Protein AF-A0A2A5T4A6-F1 (afdb_monomer)

Solvent-accessible surface area (backbone atoms only — not comparable to full-atom values): 2530 Å² total; per-residue (Å²): 106,66,64,39,60,73,66,71,36,94,43,68,70,57,31,42,59,68,45,39,61,71,70,38,36,85,81,32,67,83,63,57,44,68,72,55,42,64,74,75,94

Organism: NCBI:txid1927127

Sequence (41 aa):
MIAFHQSEYRDFKTYYIHFVCCYLTNEFPELVTYTRMLKLM

pLDDT: mean 81.22, std 5.96, range [60.56, 89.69]

Secondary structure (DSSP, 8-state):
-HHHHHTT-SSHHHHIIIIIIIIITTTSTTTT-HHHHHHH-

Foldseek 3Di:
DVVCVVVVHPDPVVCLVPPCVPPVCVVCVPCSDPVNVVVVD

Mean predicted aligned error: 4.71 Å

Radius of gyration: 9.58 Å; Cα contacts (8 Å, |Δi|>4): 23; chains: 1; bounding box: 19×15×24 Å

Structure (mmCIF, N/CA/C/O backbone):
data_AF-A0A2A5T4A6-F1
#
_entry.id   AF-A0A2A5T4A6-F1
#
loop_
_atom_site.group_PDB
_atom_site.id
_atom_site.type_symbol
_atom_site.label_atom_id
_atom_site.label_alt_id
_atom_site.label_comp_id
_atom_site.label_asym_id
_atom_site.label_entity_id
_atom_site.label_seq_id
_atom_site.pdbx_PDB_ins_code
_atom_site.Cartn_x
_atom_site.Cartn_y
_atom_site.Cartn_z
_atom_site.occupancy
_atom_site.B_iso_or_equiv
_atom_site.auth_seq_id
_atom_site.auth_comp_id
_atom_site.auth_asym_id
_atom_site.auth_atom_id
_atom_sit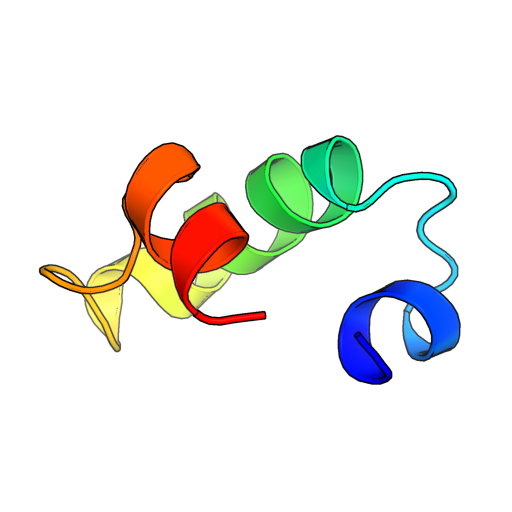e.pdbx_PDB_model_num
ATOM 1 N N . MET A 1 1 ? 1.067 -10.656 -8.507 1.00 60.56 1 MET A N 1
ATOM 2 C CA . MET A 1 1 ? 2.023 -10.050 -9.462 1.00 60.56 1 MET A CA 1
ATOM 3 C C . MET A 1 1 ? 1.476 -9.939 -10.889 1.00 60.56 1 MET A C 1
ATOM 5 O O . MET A 1 1 ? 1.634 -8.899 -11.506 1.00 60.56 1 MET A O 1
ATOM 9 N N . ILE A 1 2 ? 0.789 -10.962 -11.408 1.00 71.62 2 ILE A N 1
ATOM 10 C CA . ILE A 1 2 ? 0.323 -10.995 -12.809 1.00 71.62 2 ILE A CA 1
ATOM 11 C C . ILE A 1 2 ? -0.734 -9.915 -13.122 1.00 71.62 2 ILE A C 1
ATOM 13 O O . ILE A 1 2 ? -0.650 -9.274 -14.164 1.00 71.62 2 ILE A O 1
ATOM 17 N N . ALA A 1 3 ? -1.673 -9.653 -12.206 1.00 74.62 3 ALA A N 1
ATOM 18 C CA . ALA A 1 3 ? -2.789 -8.734 -12.453 1.00 74.62 3 ALA A CA 1
ATOM 19 C C . ALA A 1 3 ? -2.353 -7.292 -12.777 1.00 74.62 3 ALA A C 1
ATOM 21 O O . ALA A 1 3 ? -2.805 -6.734 -13.766 1.00 74.62 3 ALA A O 1
ATOM 22 N N . PHE A 1 4 ? -1.433 -6.693 -12.009 1.00 79.50 4 PHE A N 1
ATOM 23 C CA . PHE A 1 4 ? -1.049 -5.295 -12.252 1.00 79.50 4 PHE A CA 1
ATOM 24 C C . PHE A 1 4 ? -0.208 -5.110 -13.525 1.00 79.50 4 PHE A C 1
ATOM 26 O O . PHE A 1 4 ? -0.347 -4.088 -14.191 1.00 79.50 4 PHE A O 1
ATOM 33 N N . HIS A 1 5 ? 0.608 -6.110 -13.888 1.00 76.88 5 HIS A N 1
ATOM 34 C CA . HIS A 1 5 ? 1.331 -6.133 -15.162 1.00 76.88 5 HIS A CA 1
ATOM 35 C C . HIS A 1 5 ? 0.384 -6.302 -16.357 1.00 76.88 5 HIS A C 1
ATOM 37 O O . HIS A 1 5 ? 0.604 -5.688 -17.395 1.00 76.88 5 HIS A O 1
ATOM 43 N N . GLN A 1 6 ? -0.677 -7.104 -16.209 1.00 79.94 6 GLN A N 1
ATOM 44 C CA . GLN A 1 6 ? -1.713 -7.265 -17.237 1.00 79.94 6 GLN A CA 1
ATOM 45 C C . GLN A 1 6 ? -2.615 -6.036 -17.367 1.00 79.94 6 GLN A C 1
ATOM 47 O O . GLN A 1 6 ? -3.103 -5.749 -18.451 1.00 79.94 6 GLN A O 1
ATOM 52 N N . SER A 1 7 ? -2.816 -5.296 -16.279 1.00 79.31 7 SER A N 1
ATOM 53 C CA . SER A 1 7 ? -3.576 -4.044 -16.258 1.00 79.31 7 SER A CA 1
ATOM 54 C C . SER A 1 7 ? -2.751 -2.815 -16.672 1.00 79.31 7 SER A C 1
ATOM 56 O O . SER A 1 7 ? -3.177 -1.694 -16.418 1.00 79.31 7 SER A O 1
ATOM 58 N N . GLU A 1 8 ? -1.567 -3.015 -17.265 1.00 83.25 8 GLU A N 1
ATOM 59 C CA . GLU A 1 8 ? -0.676 -1.957 -17.773 1.00 83.25 8 GLU A CA 1
ATOM 60 C C . GLU A 1 8 ? -0.221 -0.926 -16.721 1.00 83.25 8 GLU A C 1
ATOM 62 O O . GLU A 1 8 ? 0.282 0.152 -17.051 1.00 83.25 8 GLU A O 1
ATOM 67 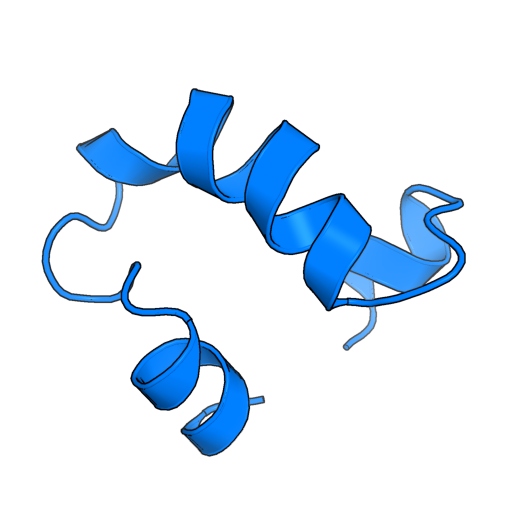N N . TYR A 1 9 ? -0.332 -1.244 -15.428 1.00 84.00 9 TYR A N 1
ATOM 68 C CA . TYR A 1 9 ? 0.176 -0.363 -14.384 1.00 84.00 9 TYR A CA 1
ATOM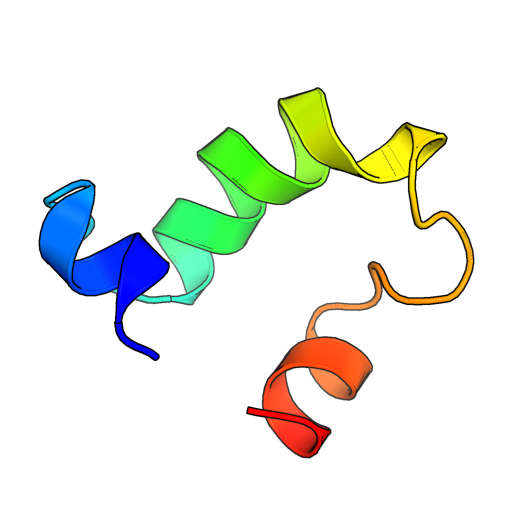 69 C C . TYR A 1 9 ? 1.686 -0.525 -14.247 1.00 84.00 9 TYR A C 1
ATOM 71 O O . TYR A 1 9 ? 2.201 -1.623 -14.040 1.00 84.00 9 TYR A O 1
ATOM 79 N N . ARG A 1 10 ? 2.393 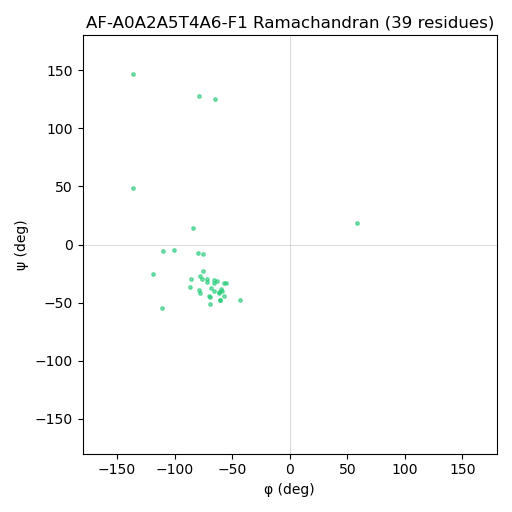0.609 -14.302 1.00 83.50 10 ARG A N 1
ATOM 80 C CA . ARG A 1 10 ? 3.858 0.668 -14.188 1.00 83.50 10 ARG A CA 1
ATOM 81 C C . ARG A 1 10 ? 4.374 0.083 -12.873 1.00 83.50 10 ARG A C 1
ATOM 83 O O . ARG A 1 10 ? 5.373 -0.624 -12.872 1.00 83.50 10 ARG A O 1
ATOM 90 N N . ASP A 1 11 ? 3.670 0.358 -11.779 1.00 85.44 11 ASP A N 1
ATOM 91 C CA . ASP A 1 11 ? 4.066 -0.042 -10.435 1.00 85.44 11 ASP A CA 1
ATOM 92 C C . ASP A 1 11 ? 2.867 -0.592 -9.664 1.00 85.44 11 ASP A C 1
ATOM 94 O O . ASP A 1 11 ? 1.739 -0.096 -9.781 1.00 85.44 11 ASP A O 1
ATOM 98 N N . PHE A 1 12 ? 3.129 -1.563 -8.786 1.00 85.50 12 PHE A N 1
ATOM 99 C CA . PHE A 1 12 ? 2.105 -2.151 -7.922 1.00 85.50 12 PHE A CA 1
ATOM 100 C C . PHE A 1 12 ? 1.401 -1.106 -7.047 1.00 85.50 12 PHE A C 1
ATOM 102 O O . PHE A 1 12 ? 0.205 -1.211 -6.794 1.00 85.50 12 PHE A O 1
ATOM 109 N N . LYS A 1 13 ? 2.120 -0.060 -6.622 1.00 87.00 13 LYS A N 1
ATOM 110 C CA . LYS A 1 13 ? 1.550 1.038 -5.832 1.00 87.00 13 LYS A CA 1
ATOM 111 C C . LYS A 1 13 ? 0.444 1.777 -6.591 1.00 87.00 13 LYS A C 1
ATOM 113 O O . LYS A 1 13 ? -0.586 2.096 -6.004 1.00 87.00 13 LYS A O 1
ATOM 118 N N . THR A 1 14 ? 0.635 2.016 -7.887 1.00 89.69 14 THR A N 1
ATOM 119 C CA . THR A 1 14 ? -0.356 2.691 -8.735 1.00 89.69 14 THR A CA 1
ATOM 120 C C . THR A 1 14 ? -1.576 1.802 -8.943 1.00 89.69 14 THR A C 1
ATOM 122 O O . THR A 1 14 ? -2.700 2.255 -8.751 1.00 89.69 14 THR A O 1
ATOM 125 N N . TYR A 1 15 ? -1.364 0.518 -9.231 1.00 89.12 15 TYR A N 1
ATOM 126 C CA . TYR A 1 15 ? -2.446 -0.467 -9.303 1.00 89.12 15 TYR A CA 1
ATOM 127 C C . TYR A 1 15 ? -3.244 -0.553 -7.997 1.00 89.12 15 TYR A C 1
ATOM 129 O O . TYR A 1 15 ? -4.472 -0.547 -7.999 1.00 89.12 15 TYR A O 1
ATOM 137 N N . TYR A 1 16 ? -2.548 -0.574 -6.864 1.00 87.62 16 TYR A N 1
ATOM 138 C CA . TYR A 1 16 ? -3.169 -0.628 -5.551 1.00 87.62 16 TYR A CA 1
ATOM 139 C C . TYR A 1 16 ? -4.076 0.586 -5.295 1.00 87.62 16 TYR A C 1
ATOM 141 O O . TYR A 1 16 ? -5.225 0.418 -4.900 1.00 87.62 16 TYR A O 1
ATOM 149 N N . ILE A 1 17 ? -3.605 1.804 -5.571 1.00 87.94 17 ILE A N 1
ATOM 150 C CA . ILE A 1 17 ? -4.391 3.025 -5.336 1.00 87.94 17 ILE A CA 1
ATOM 151 C C . ILE A 1 17 ? -5.570 3.135 -6.312 1.00 87.94 17 ILE A C 1
ATOM 153 O O . ILE A 1 17 ? -6.671 3.475 -5.894 1.00 87.94 17 ILE A O 1
ATOM 157 N N . HIS A 1 18 ? -5.352 2.864 -7.600 1.00 88.12 18 HIS A N 1
ATOM 158 C CA . HIS A 1 18 ? -6.355 3.131 -8.635 1.00 88.12 18 HIS A CA 1
ATOM 159 C C . HIS A 1 18 ? -7.366 2.003 -8.827 1.00 88.12 18 HIS A C 1
ATOM 161 O O . HIS A 1 18 ? -8.497 2.262 -9.233 1.00 88.12 18 HIS A O 1
ATOM 167 N N . PHE A 1 19 ? -6.967 0.761 -8.568 1.00 86.25 19 PHE A N 1
ATOM 168 C CA . PHE A 1 19 ? -7.811 -0.401 -8.807 1.00 86.25 19 PHE A CA 1
ATOM 169 C C . PHE A 1 19 ? -8.247 -1.045 -7.494 1.00 86.25 19 PHE A C 1
ATOM 171 O O . PHE A 1 19 ? -9.439 -1.162 -7.218 1.00 86.25 19 PHE A O 1
ATOM 178 N N . VAL A 1 20 ? -7.294 -1.404 -6.633 1.00 86.38 20 VAL A N 1
ATOM 179 C CA . VAL A 1 20 ? -7.613 -2.151 -5.410 1.00 86.38 20 VAL A CA 1
ATOM 180 C C . VAL A 1 20 ? -8.393 -1.289 -4.415 1.00 86.38 20 VAL A C 1
ATOM 182 O O . VAL A 1 20 ? -9.473 -1.689 -3.988 1.00 86.38 20 VAL A O 1
ATOM 185 N N . CYS A 1 21 ? -7.908 -0.084 -4.106 1.00 84.62 21 CYS A N 1
ATOM 186 C CA . CYS A 1 21 ? -8.587 0.825 -3.182 1.00 84.62 21 CYS A CA 1
ATOM 187 C C . CYS A 1 21 ? -9.970 1.275 -3.689 1.00 84.62 21 CYS A C 1
ATOM 189 O O . CYS A 1 21 ? -10.866 1.526 -2.882 1.00 84.62 21 CYS A O 1
ATOM 191 N N . CYS A 1 22 ? -10.156 1.389 -5.005 1.00 85.94 22 CYS A N 1
ATOM 192 C CA . CYS A 1 22 ? -11.403 1.886 -5.590 1.00 85.94 22 CYS A CA 1
ATOM 193 C C . CYS A 1 22 ? -12.457 0.791 -5.793 1.00 85.94 22 CYS A C 1
ATOM 195 O O . CYS A 1 22 ? -13.639 1.063 -5.607 1.00 85.94 22 CYS A O 1
ATOM 197 N N . TYR A 1 23 ? -12.045 -0.428 -6.156 1.00 84.88 23 TYR A N 1
ATOM 198 C CA . TYR A 1 23 ? -12.970 -1.482 -6.590 1.00 84.88 23 TYR A CA 1
ATOM 199 C C . TYR A 1 23 ? -12.954 -2.732 -5.707 1.00 84.88 23 TYR A C 1
ATOM 201 O O . TYR A 1 23 ? -13.952 -3.441 -5.655 1.00 84.88 23 TYR A O 1
ATOM 209 N N . LEU A 1 24 ? -11.857 -3.013 -4.998 1.00 81.94 24 LEU A N 1
ATOM 210 C CA . LEU A 1 24 ? -11.684 -4.256 -4.231 1.00 81.94 24 LEU A C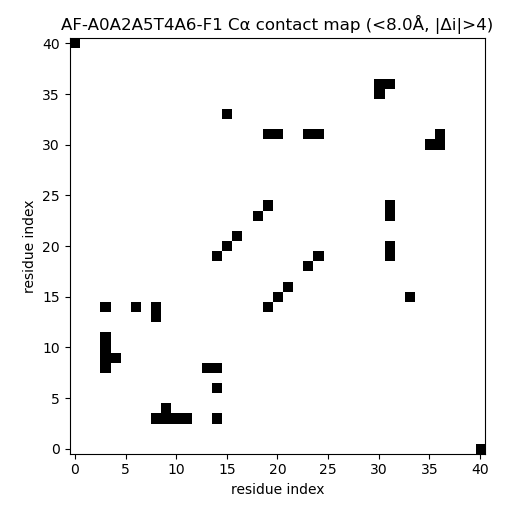A 1
ATOM 211 C C . LEU A 1 24 ? -11.716 -4.050 -2.712 1.00 81.94 24 LEU A C 1
ATOM 213 O O . LEU A 1 24 ? -11.717 -5.029 -1.967 1.00 81.94 24 LEU A O 1
ATOM 217 N N . THR A 1 25 ? -11.779 -2.802 -2.235 1.00 79.88 25 THR A N 1
ATOM 218 C CA . THR A 1 25 ? -11.776 -2.501 -0.794 1.00 79.88 25 THR A CA 1
ATOM 219 C C . THR A 1 25 ? -12.940 -3.144 -0.049 1.00 79.88 25 THR A C 1
ATOM 221 O O . THR A 1 25 ? -12.754 -3.635 1.060 1.00 79.88 25 THR A O 1
ATOM 224 N N . ASN A 1 26 ? -14.124 -3.182 -0.662 1.00 80.19 26 ASN A N 1
ATOM 225 C CA . ASN A 1 26 ? -15.301 -3.807 -0.05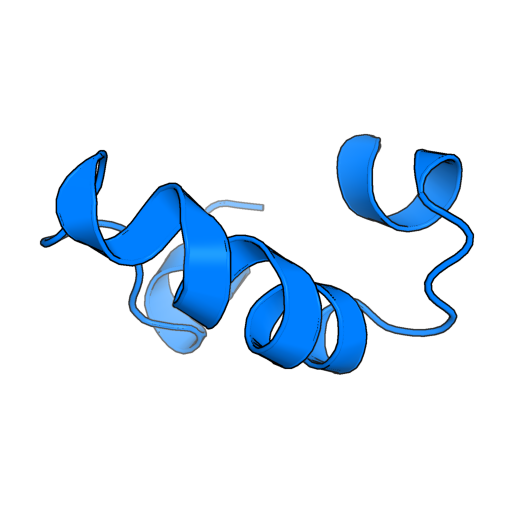7 1.00 80.19 26 ASN A CA 1
ATOM 226 C C . ASN A 1 26 ? -15.298 -5.335 -0.155 1.00 80.19 26 ASN A C 1
ATOM 228 O O . ASN A 1 26 ? -15.885 -5.989 0.699 1.00 80.19 26 ASN A O 1
ATOM 232 N N . GLU A 1 27 ? -14.636 -5.896 -1.164 1.00 80.88 27 GLU A N 1
ATOM 233 C CA . GLU A 1 27 ? -14.561 -7.348 -1.357 1.00 80.88 27 GLU A CA 1
ATOM 234 C C . GLU A 1 27 ? -13.570 -7.994 -0.380 1.00 80.88 27 GLU A C 1
ATOM 236 O O . GLU A 1 27 ? -13.742 -9.138 0.035 1.00 80.88 27 GLU A O 1
ATOM 241 N N . PHE A 1 28 ? -12.532 -7.254 0.025 1.00 76.69 28 PHE A N 1
ATOM 242 C CA . PHE A 1 28 ? -11.443 -7.787 0.845 1.00 76.69 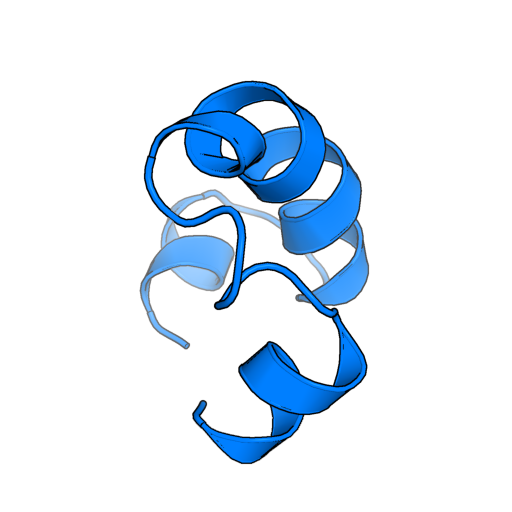28 PHE A CA 1
ATOM 243 C C . PHE A 1 28 ? -11.019 -6.859 1.989 1.00 76.69 28 PHE A C 1
ATOM 245 O O . PHE A 1 28 ? -9.817 -6.668 2.163 1.00 76.69 28 PHE A O 1
ATOM 252 N N . PRO A 1 29 ? -11.936 -6.320 2.813 1.00 74.69 29 PRO A N 1
ATOM 253 C CA . PRO A 1 29 ? -11.674 -5.207 3.736 1.00 74.69 29 PRO A CA 1
ATOM 254 C C . PRO A 1 29 ? -10.509 -5.451 4.699 1.00 74.69 29 PRO A C 1
ATOM 256 O O . PRO A 1 29 ? -9.753 -4.534 5.015 1.00 74.69 29 PRO A O 1
ATOM 259 N N . GLU A 1 30 ? -10.294 -6.696 5.118 1.00 74.69 30 GLU A N 1
ATOM 260 C CA . GLU A 1 30 ? -9.130 -7.029 5.931 1.00 74.69 30 GLU A CA 1
ATOM 261 C C . GLU A 1 30 ? -7.852 -7.156 5.094 1.00 74.69 30 GLU A C 1
ATOM 263 O O . GLU A 1 30 ? -6.784 -6.733 5.528 1.00 74.69 30 GLU A O 1
ATOM 268 N N . LEU A 1 31 ? -7.928 -7.739 3.895 1.00 69.12 31 LEU A N 1
ATOM 269 C CA . LEU A 1 31 ? -6.777 -8.027 3.033 1.00 69.12 31 LEU A CA 1
ATOM 270 C C . LEU A 1 31 ? -6.259 -6.822 2.240 1.00 69.12 31 LEU A C 1
ATOM 272 O O . LEU A 1 31 ? -5.184 -6.934 1.653 1.00 69.12 31 LEU A O 1
ATOM 276 N N . VAL A 1 32 ? -6.950 -5.678 2.260 1.00 75.31 32 VAL A N 1
ATOM 277 C CA . VAL A 1 32 ? -6.574 -4.510 1.449 1.00 75.31 32 VAL A CA 1
ATOM 278 C C . VAL A 1 32 ? -5.373 -3.747 1.981 1.00 75.31 32 VAL A C 1
ATOM 280 O O . VAL A 1 32 ? -4.952 -2.840 1.301 1.00 75.31 32 VAL A O 1
ATOM 283 N N . THR A 1 33 ? -4.789 -3.988 3.158 1.00 85.12 33 THR A N 1
ATOM 284 C CA . THR A 1 33 ? -3.687 -3.095 3.579 1.00 85.12 33 THR A CA 1
ATOM 285 C C . THR A 1 33 ? -2.489 -3.238 2.633 1.00 85.12 33 THR A C 1
ATOM 287 O O . THR A 1 33 ? -1.966 -4.341 2.495 1.00 85.12 33 THR A O 1
ATOM 290 N N . TYR A 1 34 ? -1.999 -2.139 2.041 1.00 82.38 34 TYR A N 1
ATOM 291 C CA . TYR A 1 34 ? -0.845 -2.128 1.120 1.00 82.38 34 TYR A CA 1
ATOM 292 C C . TYR A 1 34 ? 0.320 -3.002 1.606 1.00 82.38 34 TYR A C 1
ATOM 294 O O . TYR A 1 34 ? 0.821 -3.851 0.876 1.00 82.38 34 TYR A O 1
ATOM 302 N N . THR A 1 35 ? 0.704 -2.860 2.876 1.00 84.56 35 THR A N 1
ATOM 303 C CA . THR A 1 35 ? 1.793 -3.629 3.497 1.00 84.56 35 THR A CA 1
ATOM 304 C C . THR A 1 35 ? 1.487 -5.123 3.597 1.00 84.56 35 THR A C 1
ATOM 306 O O . THR A 1 35 ? 2.389 -5.951 3.526 1.00 84.56 35 THR A O 1
ATOM 309 N N . ARG A 1 36 ? 0.217 -5.482 3.792 1.00 83.69 36 ARG A N 1
ATOM 310 C CA . ARG A 1 36 ? -0.242 -6.869 3.907 1.00 83.69 36 ARG A CA 1
ATOM 311 C C . ARG A 1 36 ? -0.334 -7.516 2.530 1.00 83.69 36 ARG A C 1
ATOM 313 O O . ARG A 1 36 ? 0.153 -8.626 2.367 1.00 83.69 36 ARG A O 1
ATOM 320 N N . MET A 1 37 ? -0.839 -6.790 1.533 1.00 82.88 37 MET A N 1
ATOM 321 C CA . MET A 1 37 ? -0.810 -7.220 0.134 1.00 82.88 37 MET A CA 1
ATOM 322 C C . MET A 1 37 ? 0.617 -7.398 -0.380 1.00 82.88 37 MET A C 1
ATOM 324 O O . MET A 1 37 ? 0.899 -8.394 -1.029 1.00 82.88 37 MET A O 1
ATOM 328 N N . LEU A 1 38 ? 1.530 -6.484 -0.040 1.00 82.44 38 LEU A N 1
ATOM 329 C CA . LEU A 1 38 ? 2.940 -6.587 -0.419 1.00 82.44 38 LEU A CA 1
ATOM 330 C C . LEU A 1 38 ? 3.641 -7.787 0.240 1.00 82.44 38 LEU A C 1
ATOM 332 O O . LEU A 1 38 ? 4.555 -8.3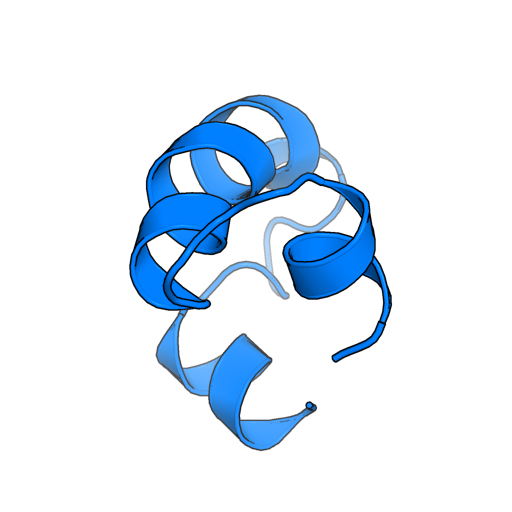48 -0.343 1.00 82.44 38 LEU A O 1
ATOM 336 N N . LYS A 1 39 ? 3.223 -8.189 1.448 1.00 83.69 39 LYS A N 1
ATOM 337 C CA . LYS A 1 39 ? 3.746 -9.386 2.131 1.00 83.69 39 LYS A CA 1
ATOM 338 C C . LYS A 1 39 ? 3.208 -10.705 1.564 1.00 83.69 39 LYS A C 1
ATOM 340 O O . LYS A 1 39 ? 3.820 -11.739 1.806 1.00 83.69 39 LYS A O 1
ATOM 345 N N . LEU A 1 40 ? 2.051 -10.682 0.901 1.00 77.19 40 LEU A N 1
ATOM 346 C CA . LEU A 1 40 ? 1.351 -11.866 0.383 1.00 77.19 40 LEU A CA 1
ATOM 347 C C . LEU A 1 40 ? 1.564 -12.088 -1.122 1.00 77.19 40 LEU A C 1
ATOM 349 O O . LEU A 1 40 ? 1.057 -13.071 -1.663 1.00 77.19 40 LEU A O 1
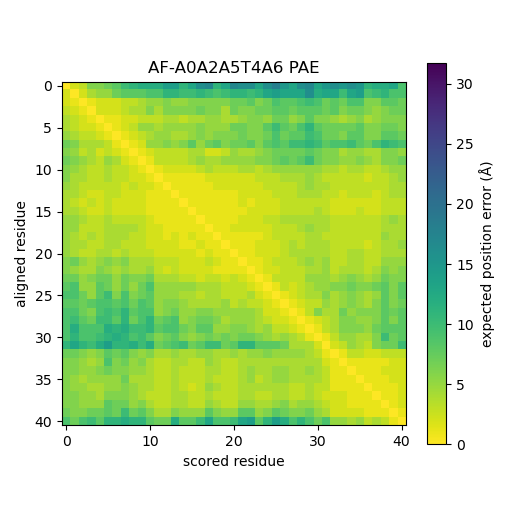ATOM 353 N N . MET A 1 41 ? 2.250 -11.166 -1.795 1.00 73.19 41 MET A N 1
ATOM 354 C CA . MET A 1 41 ? 2.428 -11.137 -3.245 1.00 73.19 41 MET A CA 1
ATOM 355 C C . MET A 1 41 ? 3.877 -11.376 -3.643 1.00 73.19 41 MET A C 1
ATOM 357 O O . MET A 1 41 ? 4.048 -11.976 -4.728 1.00 73.19 41 MET A O 1
#